Protein AF-A0A645F0Q7-F1 (afdb_monomer)

Radius of gyration: 25.44 Å; Cα contacts (8 Å, |Δi|>4): 23; chains: 1; bou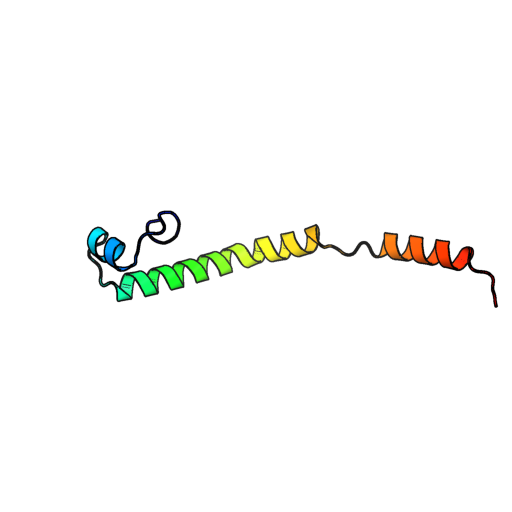nding box: 62×20×55 Å

Solvent-accessible surface area (backbone atoms only — not comparable to full-atom values): 4268 Å² total; per-residue (Å²): 97,60,64,83,70,66,64,44,53,51,64,61,50,16,66,76,68,74,45,58,44,70,56,46,53,53,50,53,52,50,51,54,50,53,51,51,61,68,43,42,64,63,46,56,55,50,49,53,64,75,68,54,81,63,56,68,60,50,51,52,51,51,52,56,51,59,74,69,50,79,89,129

Mean predicted aligned error: 8.98 Å

Foldseek 3Di:
DCCPPVVDQLVVVCVVVVHDSVCSVV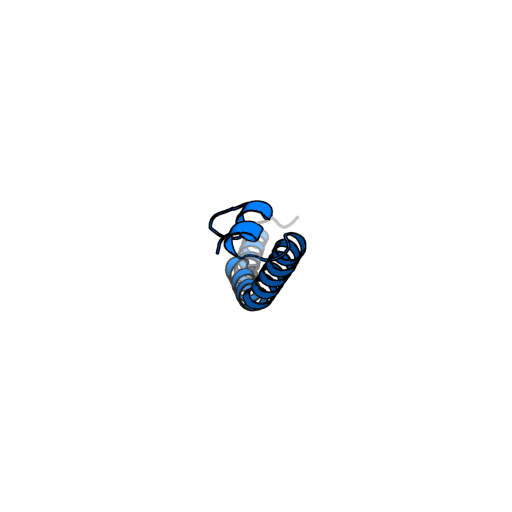VVVVVVVVVCVVCVVVVVVVCCVVPPDPVVVVVVVVVVVVVPDDDD

Nearest PDB structures (foldseek):
  6in7-assembly1_B  TM=9.008E-01  e=1.944E-01  Pseudomonas aeruginosa PAO1
  6dvb-assembly1_F  TM=9.611E-01  e=3.033E+00  Mycobacterium tuberculosis H37Rv
  3hug-assembly1_C  TM=8.813E-01  e=2.643E+00  Mycobacterium tuberculosis H37Rv
  1s7o-assembly1_C  TM=5.559E-01  e=3.727E+00  Streptococcus pyogenes serotype M3
  1xsv-assembly1_B  TM=3.730E-01  e=3.479E+00  Staphylococcus aureus

Organism: NCBI:txid1076179

InterPro domains:
  IPR013249 RNA polymerase sigma factor 70, region 4 type 2 [PF08281] (2-35)
  IPR013324 RNA polymerase sigma factor, region 3/4-like [SSF88659] (2-39)
  IPR036388 Winged helix-like DNA-binding domain superfamily [G3DSA:1.10.10.10] (1-42)

pLDDT: mean 91.04, std 8.22, range [62.16, 98.44]

Structure (mmCIF, N/CA/C/O backbone):
data_AF-A0A645F0Q7-F1
#
_entry.id   AF-A0A645F0Q7-F1
#
loop_
_atom_site.group_PDB
_atom_site.id
_atom_site.type_symbol
_atom_site.label_atom_id
_atom_site.label_alt_id
_atom_site.label_comp_id
_atom_site.label_asym_id
_atom_site.label_entity_id
_atom_site.label_seq_id
_atom_site.pdbx_PDB_ins_code
_atom_site.Cartn_x
_atom_site.Cartn_y
_atom_site.Cartn_z
_atom_site.occupancy
_atom_site.B_iso_or_equiv
_atom_site.auth_seq_id
_atom_site.auth_comp_id
_atom_site.auth_asym_id
_atom_site.auth_atom_id
_atom_site.pdbx_PDB_model_num
ATOM 1 N N . MET A 1 1 ? -14.519 7.293 4.609 1.00 75.44 1 MET A N 1
ATOM 2 C CA . MET A 1 1 ? -13.669 6.266 5.264 1.00 75.44 1 MET A CA 1
ATOM 3 C C . MET A 1 1 ? -12.990 6.911 6.468 1.00 75.44 1 MET A C 1
ATOM 5 O O . MET A 1 1 ? -11.950 7.528 6.292 1.00 75.44 1 MET A O 1
ATOM 9 N N . LEU A 1 2 ? -13.551 6.786 7.676 1.00 91.50 2 LEU A N 1
ATOM 10 C CA . LEU A 1 2 ? -13.106 7.592 8.829 1.00 91.50 2 LEU A CA 1
ATOM 11 C C . LEU A 1 2 ? -11.613 7.407 9.184 1.00 91.50 2 LEU A C 1
ATOM 13 O O . LEU A 1 2 ? -10.909 8.371 9.425 1.00 91.50 2 LEU A O 1
ATOM 17 N N . ARG A 1 3 ? -11.093 6.172 9.144 1.00 92.19 3 ARG A N 1
ATOM 18 C CA . ARG A 1 3 ? -9.666 5.881 9.417 1.00 92.19 3 ARG A CA 1
ATOM 19 C C . ARG A 1 3 ? -8.734 5.997 8.212 1.00 92.19 3 ARG A C 1
ATOM 21 O O . ARG A 1 3 ? -7.544 6.201 8.391 1.00 92.19 3 ARG A O 1
ATOM 28 N N . GLY A 1 4 ? -9.245 5.728 7.012 1.00 91.69 4 GLY A N 1
ATOM 29 C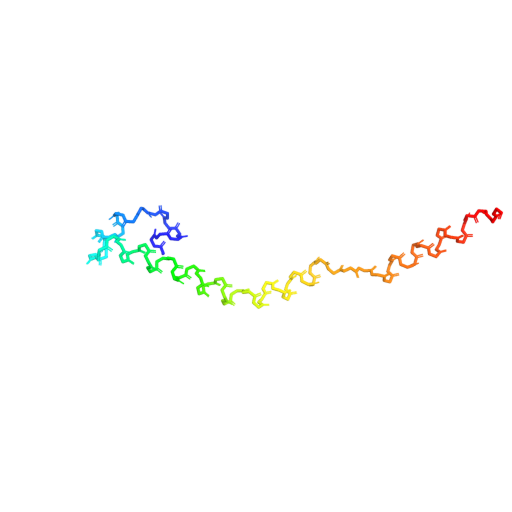 CA . GLY A 1 4 ? -8.422 5.571 5.806 1.00 91.69 4 GLY A CA 1
ATOM 30 C C . GLY A 1 4 ? -8.356 6.803 4.909 1.00 91.69 4 GLY A C 1
ATOM 31 O O . GLY A 1 4 ? -7.478 6.860 4.062 1.00 91.69 4 GLY A O 1
ATOM 32 N N . VAL A 1 5 ? -9.292 7.741 5.069 1.00 94.38 5 VAL A N 1
ATOM 33 C CA . VAL A 1 5 ? -9.384 8.970 4.263 1.00 94.38 5 VAL A CA 1
ATOM 34 C C . VAL A 1 5 ? -9.449 10.191 5.170 1.00 94.38 5 VAL A C 1
ATOM 36 O O . VAL A 1 5 ? -8.686 11.119 4.971 1.00 94.38 5 VAL A O 1
ATOM 39 N N . GLU A 1 6 ? -10.288 10.155 6.208 1.00 95.38 6 GLU A N 1
ATOM 40 C CA . GLU A 1 6 ? -10.409 11.272 7.165 1.00 95.38 6 GLU A CA 1
ATOM 41 C C . GLU A 1 6 ? -9.318 11.254 8.254 1.00 95.38 6 GLU A C 1
ATOM 43 O O . GLU A 1 6 ? -9.343 12.075 9.161 1.00 95.38 6 GLU A O 1
ATOM 48 N N . GLU A 1 7 ? -8.406 10.273 8.210 1.00 93.31 7 GLU A N 1
ATOM 49 C CA . GLU A 1 7 ? -7.269 10.104 9.135 1.00 93.31 7 GLU A CA 1
ATOM 50 C C . GLU A 1 7 ? -7.602 10.141 10.642 1.00 93.31 7 GLU A C 1
ATOM 52 O O . GLU A 1 7 ? -6.726 10.337 11.484 1.00 93.31 7 GLU A O 1
ATOM 57 N N . MET A 1 8 ? -8.855 9.869 11.011 1.00 97.38 8 MET A N 1
ATOM 58 C CA . MET A 1 8 ? -9.302 9.896 12.404 1.00 97.38 8 MET A CA 1
ATOM 59 C C . MET A 1 8 ? -8.629 8.802 13.241 1.00 97.38 8 MET A C 1
ATOM 61 O O . MET A 1 8 ? -8.314 7.707 12.758 1.00 97.38 8 MET A O 1
ATOM 65 N N . SER A 1 9 ? -8.465 9.048 14.539 1.00 97.88 9 SER A N 1
ATOM 66 C CA . SER A 1 9 ? -7.946 8.061 15.488 1.00 97.88 9 SER A CA 1
ATOM 67 C C . SER A 1 9 ? -8.914 6.883 15.685 1.00 97.88 9 SER A C 1
ATOM 69 O O . SER A 1 9 ? -10.086 6.917 15.309 1.00 97.88 9 SER A O 1
ATOM 71 N N . ALA A 1 10 ? -8.432 5.776 16.266 1.00 96.94 10 ALA A N 1
ATOM 72 C CA . ALA A 1 10 ? -9.309 4.626 16.520 1.00 96.94 10 ALA A CA 1
ATOM 73 C C . ALA A 1 10 ? -10.334 4.951 17.613 1.00 96.94 10 ALA A C 1
ATOM 75 O O . ALA A 1 10 ? -11.456 4.453 17.556 1.00 96.94 10 ALA A O 1
ATOM 76 N N . GLN A 1 11 ? -9.943 5.795 18.568 1.00 98.19 11 GLN A N 1
ATOM 77 C CA . GLN A 1 11 ? -10.774 6.300 19.650 1.00 98.19 11 GLN A CA 1
ATOM 78 C C . GLN A 1 11 ? -11.953 7.116 19.112 1.00 98.19 11 GLN A C 1
ATOM 80 O O . GLN A 1 11 ? -13.097 6.802 19.428 1.00 98.19 11 GLN A O 1
ATOM 85 N N . GLU A 1 12 ? -11.702 8.102 18.248 1.00 98.00 12 GLU A N 1
ATOM 86 C CA . GLU A 1 12 ? -12.769 8.933 17.667 1.00 98.00 12 GLU A CA 1
ATOM 87 C C . GLU A 1 12 ? -13.747 8.090 16.842 1.00 98.00 12 GLU A C 1
ATOM 89 O O . GLU A 1 12 ? -14.962 8.215 16.968 1.00 98.00 12 GLU A O 1
ATOM 94 N N . VAL A 1 13 ? -13.231 7.151 16.045 1.00 97.94 13 VAL A N 1
ATOM 95 C CA . VAL A 1 13 ? -14.080 6.256 15.248 1.00 97.94 13 VAL A CA 1
ATOM 96 C C . VAL A 1 13 ? -14.873 5.282 16.118 1.00 97.94 13 VAL A C 1
ATOM 98 O O . VAL A 1 13 ? -16.010 4.956 15.784 1.00 97.94 13 VAL A O 1
ATOM 101 N N . SER A 1 14 ? -14.300 4.822 17.231 1.00 98.25 14 SER A N 1
ATOM 102 C CA . SER A 1 14 ? -14.986 3.975 18.212 1.00 98.25 14 SER A CA 1
ATOM 103 C C . SER A 1 14 ? -16.189 4.692 18.821 1.00 98.25 14 SER A C 1
ATOM 105 O O . SER A 1 14 ? -17.244 4.0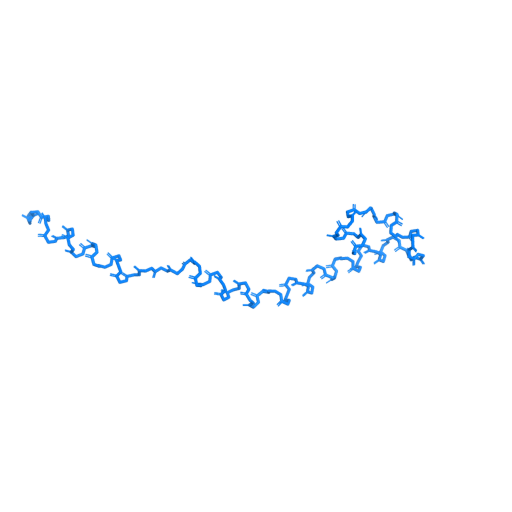78 18.957 1.00 98.25 14 SER A O 1
ATOM 107 N N . GLN A 1 15 ? -16.047 5.986 19.116 1.00 98.06 15 GLN A N 1
ATOM 108 C CA . GLN A 1 15 ? -17.132 6.823 19.627 1.00 98.06 15 GLN A CA 1
ATOM 109 C C . GLN A 1 15 ? -18.216 7.062 18.569 1.00 98.06 15 GLN A C 1
ATOM 111 O O . GLN A 1 15 ? -19.392 6.912 18.869 1.00 98.06 15 GLN A O 1
ATOM 116 N N . ILE A 1 16 ? -17.834 7.371 17.325 1.00 97.50 16 ILE A N 1
ATOM 117 C CA . ILE A 1 16 ? -18.784 7.647 16.230 1.00 97.50 16 ILE A CA 1
ATOM 118 C C . ILE A 1 16 ? -19.585 6.407 15.826 1.00 97.50 16 ILE A C 1
ATOM 120 O O . ILE A 1 16 ? -20.763 6.508 15.501 1.00 97.50 16 ILE A O 1
ATOM 124 N N . LEU A 1 17 ? -18.931 5.244 15.777 1.00 96.44 17 LEU A N 1
ATOM 125 C CA . LEU A 1 17 ? -19.537 3.995 15.306 1.00 96.44 17 LEU A CA 1
ATOM 126 C C . LEU A 1 17 ? -20.076 3.115 16.438 1.00 96.44 17 LEU A C 1
ATOM 128 O O . LEU A 1 17 ? -20.559 2.022 16.151 1.00 96.44 17 LEU A O 1
ATOM 132 N N . GLU A 1 18 ? -19.939 3.550 17.692 1.00 97.94 18 GLU A N 1
ATOM 13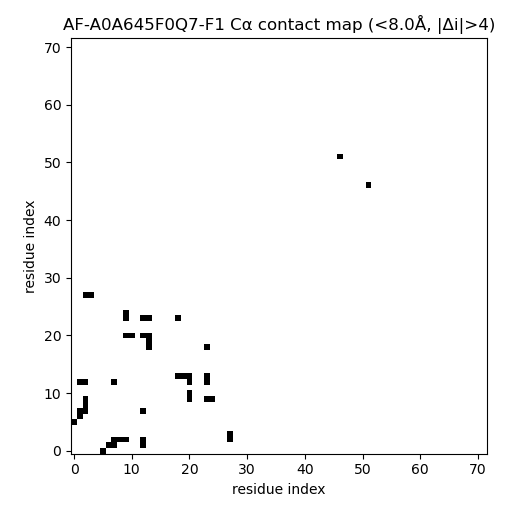3 C CA . GLU A 1 18 ? -20.388 2.833 18.893 1.00 97.94 18 GLU A CA 1
ATOM 134 C C . GLU A 1 18 ? -19.902 1.372 18.955 1.00 97.94 18 GLU A C 1
ATOM 136 O O . GLU A 1 18 ? -20.617 0.447 19.341 1.00 97.94 18 GLU A O 1
ATOM 141 N N . ILE A 1 19 ? -18.644 1.142 18.567 1.00 97.62 19 ILE A N 1
ATOM 142 C CA . ILE A 1 19 ? -18.000 -0.178 18.616 1.00 97.62 19 ILE A CA 1
ATOM 143 C C . ILE A 1 19 ? -16.689 -0.117 19.396 1.00 97.62 19 ILE A C 1
ATOM 145 O O . ILE A 1 19 ? -16.041 0.929 19.405 1.00 97.62 19 ILE A O 1
ATOM 149 N N . PRO A 1 20 ? -16.226 -1.232 19.996 1.00 98.44 20 PRO A N 1
ATOM 150 C CA . PRO A 1 20 ? -14.957 -1.249 20.714 1.00 98.44 20 PRO A CA 1
ATOM 151 C C . PRO A 1 20 ? -13.786 -0.787 19.845 1.00 98.44 20 PRO A C 1
ATOM 153 O O . PRO A 1 20 ? -13.664 -1.179 18.681 1.00 98.44 20 PRO A O 1
ATOM 156 N N . GLU A 1 21 ? -12.861 -0.030 20.431 1.00 98.06 21 GLU A N 1
ATOM 157 C CA . GLU A 1 21 ? -11.674 0.465 19.728 1.00 98.06 21 GLU A CA 1
ATOM 158 C C . GLU A 1 21 ? -10.835 -0.676 19.113 1.00 98.06 21 GLU A C 1
ATOM 160 O O . GLU A 1 21 ? -10.332 -0.574 17.990 1.00 98.06 21 GLU A O 1
ATOM 165 N N . ALA A 1 22 ? -10.744 -1.820 19.799 1.00 98.12 22 ALA A N 1
ATOM 166 C CA . ALA A 1 22 ? -10.102 -3.025 19.270 1.00 98.12 22 ALA A CA 1
ATOM 167 C C . ALA A 1 22 ? -10.775 -3.533 17.976 1.00 98.12 22 ALA A C 1
ATOM 169 O O . ALA A 1 22 ? -10.095 -3.967 17.038 1.00 98.12 22 ALA A O 1
ATOM 170 N N . THR A 1 23 ? -12.102 -3.425 17.878 1.00 98.12 23 THR A N 1
ATOM 171 C CA . THR A 1 23 ? -12.874 -3.780 16.679 1.00 98.12 23 THR A CA 1
ATOM 172 C C . THR A 1 23 ? -12.596 -2.807 15.536 1.00 98.12 23 THR A C 1
ATOM 174 O O . THR A 1 23 ? -12.432 -3.241 14.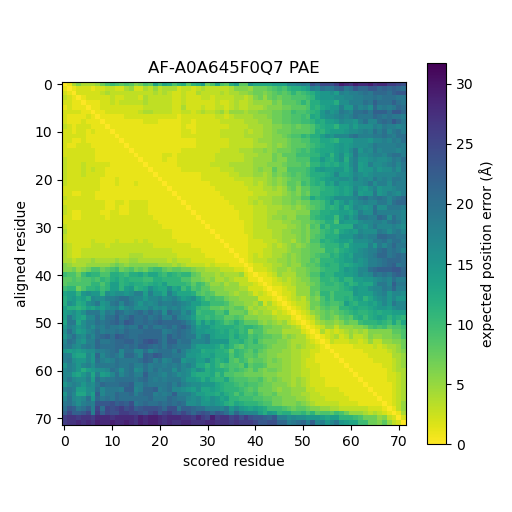397 1.00 98.12 23 THR A O 1
ATOM 177 N N . VAL A 1 24 ? -12.463 -1.505 15.818 1.00 98.06 24 VAL A N 1
ATOM 178 C CA . VAL A 1 24 ? -12.057 -0.505 14.811 1.00 98.06 24 VAL A CA 1
ATOM 179 C C . VAL A 1 24 ? -10.695 -0.865 14.215 1.00 98.06 24 VAL A C 1
ATOM 181 O O . VAL A 1 24 ? -10.545 -0.928 12.993 1.00 98.06 24 VAL A O 1
ATOM 184 N N . ARG A 1 25 ? -9.703 -1.157 15.068 1.00 97.44 25 ARG A N 1
ATOM 185 C CA . ARG A 1 25 ? -8.339 -1.507 14.637 1.00 97.44 25 ARG A CA 1
ATOM 186 C C . ARG A 1 25 ? -8.322 -2.770 13.775 1.00 97.44 25 ARG A C 1
ATOM 188 O O . ARG A 1 25 ? -7.725 -2.766 12.700 1.00 97.44 25 ARG A O 1
ATOM 195 N N . THR A 1 26 ? -9.004 -3.828 14.216 1.00 98.12 26 THR A N 1
ATOM 196 C CA . THR A 1 26 ? -9.047 -5.108 13.487 1.00 98.12 26 THR A CA 1
ATOM 197 C C . THR A 1 26 ? -9.816 -5.008 12.170 1.00 98.12 26 THR A C 1
ATOM 199 O O . THR A 1 26 ? -9.354 -5.544 11.163 1.00 98.12 26 THR A O 1
ATOM 202 N N . ARG A 1 27 ? -10.938 -4.275 12.125 1.00 97.44 27 ARG A N 1
ATOM 203 C CA . ARG A 1 27 ? -11.675 -4.014 10.876 1.00 97.44 27 ARG A CA 1
ATOM 204 C C . ARG A 1 27 ? -10.843 -3.207 9.885 1.00 97.44 27 ARG A C 1
ATOM 206 O O . ARG A 1 27 ? -10.782 -3.581 8.719 1.00 97.44 27 ARG A O 1
ATOM 213 N N . PHE A 1 28 ? -10.165 -2.150 10.337 1.00 96.94 28 PHE A N 1
ATOM 214 C CA . PHE A 1 28 ? -9.311 -1.341 9.465 1.00 96.94 28 PHE A CA 1
ATOM 215 C C . PHE A 1 28 ? -8.125 -2.139 8.907 1.00 96.94 28 PHE A C 1
ATOM 217 O O . PHE A 1 28 ? -7.831 -2.047 7.718 1.00 96.94 28 PHE A O 1
ATOM 224 N N . PHE A 1 29 ? -7.482 -2.965 9.740 1.00 97.06 29 PHE A N 1
ATOM 225 C CA . PHE A 1 29 ? -6.417 -3.864 9.295 1.00 97.06 29 PHE A CA 1
ATOM 226 C C . PHE A 1 29 ? -6.906 -4.821 8.198 1.00 97.06 29 PHE A C 1
ATOM 228 O O . PHE A 1 29 ? -6.310 -4.877 7.126 1.00 97.06 29 PHE A O 1
ATOM 235 N N . ARG A 1 30 ? -8.037 -5.507 8.424 1.00 97.62 30 ARG A N 1
ATOM 236 C CA . ARG A 1 30 ? -8.629 -6.424 7.434 1.00 97.62 30 ARG A CA 1
ATOM 237 C C . ARG A 1 30 ? -9.019 -5.708 6.144 1.00 97.62 30 ARG A C 1
ATOM 239 O O . ARG A 1 30 ? -8.745 -6.220 5.067 1.00 97.62 30 ARG A O 1
ATOM 246 N N . ALA A 1 31 ? -9.614 -4.519 6.244 1.00 96.06 31 ALA A N 1
ATOM 247 C CA . ALA A 1 31 ? -9.973 -3.711 5.081 1.00 96.06 31 ALA A CA 1
ATOM 248 C C . ALA A 1 31 ? -8.746 -3.356 4.227 1.00 96.06 31 ALA A C 1
ATOM 250 O O . ALA A 1 31 ? -8.799 -3.491 3.008 1.00 96.06 31 ALA A O 1
ATOM 251 N N . ARG A 1 32 ? -7.620 -2.974 4.850 1.00 94.31 32 ARG A N 1
ATOM 252 C CA . ARG A 1 32 ? -6.362 -2.721 4.127 1.00 94.31 32 ARG A CA 1
ATOM 253 C C . ARG A 1 32 ? -5.814 -3.969 3.438 1.00 94.31 32 ARG A C 1
ATOM 255 O O . ARG A 1 32 ? -5.325 -3.845 2.319 1.00 94.31 32 ARG A O 1
ATOM 262 N N . SER A 1 33 ? -5.884 -5.135 4.079 1.00 94.81 33 SER A N 1
ATOM 263 C CA . SER A 1 33 ? -5.453 -6.391 3.454 1.00 94.81 33 SER A CA 1
ATOM 264 C C . SER A 1 33 ? -6.310 -6.736 2.238 1.00 94.81 33 SER A C 1
ATOM 266 O O . SER A 1 33 ? -5.757 -6.948 1.168 1.00 94.81 33 SER A O 1
ATOM 268 N N . MET A 1 34 ? -7.640 -6.677 2.366 1.00 95.50 34 MET A N 1
ATOM 269 C CA . MET A 1 34 ? -8.561 -6.948 1.253 1.00 95.50 34 MET A CA 1
ATOM 270 C C . MET A 1 34 ? -8.360 -5.976 0.086 1.00 95.50 34 MET A C 1
ATOM 272 O O . MET A 1 34 ? -8.378 -6.389 -1.067 1.00 95.50 34 MET A O 1
ATOM 276 N N . LEU A 1 35 ? -8.124 -4.689 0.370 1.00 93.00 35 LEU A N 1
ATOM 277 C CA . LEU A 1 35 ? -7.800 -3.712 -0.672 1.00 93.00 35 LEU A CA 1
ATOM 278 C C . LEU A 1 35 ? -6.489 -4.055 -1.381 1.00 93.00 35 LEU A C 1
ATOM 280 O O . LEU A 1 35 ? -6.433 -4.007 -2.604 1.00 93.00 35 LEU A O 1
ATOM 284 N N . ARG A 1 36 ? -5.442 -4.418 -0.632 1.00 91.44 36 ARG A N 1
ATOM 285 C CA . ARG A 1 36 ? -4.157 -4.813 -1.220 1.00 91.44 36 ARG A CA 1
ATOM 286 C C . ARG A 1 36 ? -4.291 -6.069 -2.081 1.00 91.44 36 ARG A C 1
ATOM 288 O O . ARG A 1 36 ? -3.708 -6.096 -3.153 1.00 91.44 36 ARG A O 1
ATOM 295 N N . GLU A 1 37 ? -5.032 -7.073 -1.624 1.00 92.50 37 GLU A N 1
ATOM 296 C CA . GLU A 1 37 ? -5.288 -8.306 -2.382 1.00 92.50 37 GLU A CA 1
ATOM 297 C C . GLU A 1 37 ? -6.108 -8.038 -3.648 1.00 92.50 37 GLU A C 1
ATOM 299 O O . GLU A 1 37 ? -5.776 -8.549 -4.710 1.00 92.50 37 GLU A O 1
ATOM 304 N N . GLY A 1 38 ? -7.143 -7.195 -3.568 1.00 91.06 38 GLY A N 1
ATOM 305 C CA . GLY A 1 38 ? -7.937 -6.822 -4.741 1.00 91.06 38 GLY A CA 1
ATOM 306 C C . GLY A 1 38 ? -7.140 -6.024 -5.776 1.00 91.06 38 GLY A C 1
ATOM 307 O O . GLY A 1 38 ? -7.332 -6.212 -6.970 1.00 91.06 38 GLY A O 1
ATOM 308 N N . LEU A 1 39 ? -6.223 -5.164 -5.325 1.00 90.50 39 LEU A N 1
ATOM 309 C CA . LEU A 1 39 ? -5.386 -4.333 -6.196 1.00 90.50 39 LEU A CA 1
ATOM 310 C C . LEU A 1 39 ? -4.133 -5.047 -6.711 1.00 90.50 39 LEU A C 1
ATOM 312 O O . LEU A 1 39 ? -3.505 -4.541 -7.637 1.00 90.50 39 LEU A O 1
ATOM 316 N N . SER A 1 40 ? -3.715 -6.171 -6.117 1.00 87.75 40 SER A N 1
ATOM 317 C CA . SER A 1 40 ? -2.426 -6.779 -6.466 1.00 87.75 40 SER A CA 1
ATOM 318 C C . SER A 1 40 ? -2.384 -7.232 -7.921 1.00 87.75 40 SER A C 1
ATOM 320 O O . SER A 1 40 ? -1.390 -6.986 -8.587 1.00 87.75 40 SER A O 1
ATOM 322 N N . GLN A 1 41 ? -3.473 -7.811 -8.440 1.00 79.69 41 GLN A N 1
ATOM 323 C CA . GLN A 1 41 ? -3.539 -8.273 -9.832 1.00 79.69 41 GLN A CA 1
ATOM 324 C C . GLN A 1 41 ? -3.376 -7.121 -10.833 1.00 79.69 41 GLN A C 1
ATOM 326 O O . GLN A 1 41 ? -2.577 -7.218 -11.764 1.00 79.69 41 GLN A O 1
ATOM 331 N N . ASP A 1 42 ? -4.087 -6.016 -10.608 1.00 80.44 42 ASP A N 1
ATOM 332 C CA . ASP A 1 42 ? -4.012 -4.837 -11.474 1.00 80.44 42 ASP A CA 1
ATOM 333 C C . ASP A 1 42 ? -2.630 -4.173 -11.398 1.00 80.44 42 ASP A C 1
ATOM 335 O O . ASP A 1 42 ? -2.079 -3.740 -12.412 1.00 80.44 42 ASP A O 1
ATOM 339 N N . LEU A 1 43 ? -2.046 -4.116 -10.195 1.00 80.69 43 LEU A N 1
ATOM 340 C CA . LEU A 1 43 ? -0.714 -3.556 -9.979 1.00 80.69 43 LEU A CA 1
ATOM 341 C C . LEU A 1 43 ? 0.384 -4.415 -10.603 1.00 80.69 43 LEU A C 1
ATOM 343 O O . LEU A 1 43 ? 1.278 -3.850 -11.224 1.00 80.69 43 LEU A O 1
ATOM 347 N N . ASP A 1 44 ? 0.326 -5.739 -10.472 1.00 79.69 44 ASP A N 1
ATOM 348 C CA . ASP A 1 44 ? 1.322 -6.652 -11.042 1.00 79.69 44 ASP A CA 1
ATOM 349 C C . ASP A 1 44 ? 1.377 -6.517 -12.572 1.00 79.69 44 ASP A C 1
ATOM 351 O O . ASP A 1 44 ? 2.460 -6.413 -13.155 1.00 79.69 44 ASP A O 1
ATOM 355 N N . MET A 1 45 ? 0.211 -6.427 -13.222 1.00 76.94 45 MET A N 1
ATOM 356 C CA . MET A 1 45 ? 0.109 -6.173 -14.661 1.00 76.94 45 MET A CA 1
ATOM 357 C C . MET A 1 45 ? 0.672 -4.793 -15.033 1.00 76.94 45 MET A C 1
ATOM 359 O O . MET A 1 45 ? 1.524 -4.686 -15.914 1.00 76.94 45 MET A O 1
ATOM 363 N N . ALA A 1 46 ? 0.263 -3.739 -14.321 1.00 77.44 46 ALA A N 1
ATOM 364 C CA . ALA A 1 46 ? 0.726 -2.381 -14.594 1.00 77.44 46 ALA A CA 1
ATOM 365 C C . ALA A 1 46 ? 2.239 -2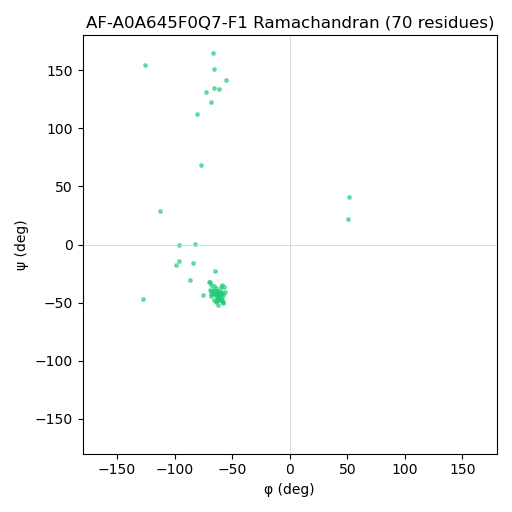.200 -14.364 1.00 77.44 46 ALA A C 1
ATOM 367 O O . ALA A 1 46 ? 2.891 -1.484 -15.120 1.00 77.44 46 ALA A O 1
ATOM 368 N N . LEU A 1 47 ? 2.816 -2.842 -13.342 1.00 77.19 47 LEU A N 1
ATOM 369 C CA . LEU A 1 47 ? 4.256 -2.823 -13.063 1.00 77.19 47 LEU A CA 1
ATOM 370 C C . LEU A 1 47 ? 5.049 -3.547 -14.152 1.00 77.19 47 LEU A C 1
ATOM 372 O O . LEU A 1 47 ? 6.083 -3.033 -14.582 1.00 77.19 47 LEU A O 1
ATOM 376 N N . SER A 1 48 ? 4.561 -4.704 -14.609 1.00 74.88 48 SER A N 1
ATOM 377 C CA . SER A 1 48 ? 5.169 -5.438 -15.723 1.00 74.88 48 SER A CA 1
ATOM 378 C C . SER A 1 48 ? 5.221 -4.585 -16.993 1.00 74.88 48 SER A C 1
ATOM 380 O O . SER A 1 48 ? 6.243 -4.559 -17.677 1.00 74.88 48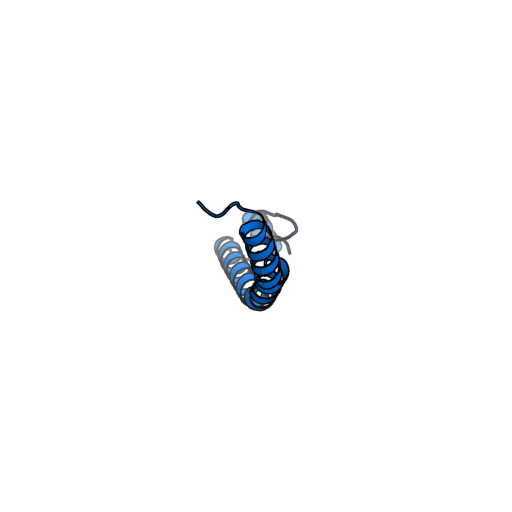 SER A O 1
ATOM 382 N N . ASP A 1 49 ? 4.153 -3.844 -17.288 1.00 76.75 49 ASP A N 1
ATOM 383 C CA . ASP A 1 49 ? 4.093 -2.988 -18.474 1.00 76.75 49 ASP A CA 1
ATOM 384 C C . ASP A 1 49 ? 4.914 -1.699 -18.322 1.00 76.75 49 ASP A C 1
ATOM 386 O O . ASP A 1 49 ? 5.645 -1.316 -19.236 1.00 76.75 49 ASP A O 1
ATOM 390 N N . ALA A 1 50 ? 4.838 -1.028 -17.168 1.00 80.12 50 ALA A N 1
ATOM 391 C CA . ALA A 1 50 ? 5.514 0.251 -16.938 1.00 80.12 50 ALA A CA 1
ATOM 392 C C . ALA A 1 50 ? 7.043 0.123 -16.842 1.00 80.12 50 ALA A C 1
ATOM 394 O O . ALA A 1 50 ? 7.763 1.042 -17.234 1.00 80.12 50 ALA A O 1
ATOM 395 N N . PHE A 1 51 ? 7.544 -1.005 -16.331 1.00 76.62 51 PHE A N 1
ATOM 396 C CA . PHE A 1 51 ? 8.977 -1.263 -16.153 1.00 76.62 51 PHE A CA 1
ATOM 397 C C . PHE A 1 51 ? 9.492 -2.378 -17.063 1.00 76.62 51 PHE A C 1
ATOM 399 O O . PHE A 1 51 ? 10.460 -3.066 -16.729 1.00 76.62 51 PHE A O 1
ATOM 406 N N . ASN A 1 52 ? 8.859 -2.557 -18.220 1.00 80.69 52 ASN A N 1
ATOM 407 C CA . ASN A 1 52 ? 9.242 -3.614 -19.137 1.00 80.69 52 ASN A CA 1
ATOM 408 C C . ASN A 1 52 ? 10.656 -3.376 -19.698 1.00 80.69 52 ASN A C 1
ATOM 410 O O . ASN A 1 52 ? 11.019 -2.264 -20.096 1.00 80.69 52 ASN A O 1
ATOM 414 N N . PHE A 1 53 ? 11.480 -4.424 -19.724 1.00 80.94 53 PHE A N 1
ATOM 415 C CA . PHE A 1 53 ? 12.840 -4.332 -20.249 1.00 80.94 53 PHE A CA 1
ATOM 416 C C . PHE A 1 53 ? 12.817 -4.423 -21.779 1.00 80.94 53 PHE A C 1
ATOM 418 O O . PHE A 1 53 ? 12.539 -5.478 -22.345 1.00 80.94 53 PHE A O 1
ATOM 425 N N . ASP A 1 54 ? 13.155 -3.325 -22.459 1.00 85.75 54 ASP A N 1
ATOM 426 C CA . ASP A 1 54 ? 13.252 -3.259 -23.926 1.00 85.75 54 ASP A CA 1
ATOM 427 C C . ASP A 1 54 ? 14.552 -3.922 -24.432 1.00 85.75 54 ASP A C 1
ATOM 429 O O . ASP A 1 54 ? 15.498 -3.276 -24.902 1.00 85.75 54 ASP A O 1
ATOM 433 N N . GLY A 1 55 ? 14.614 -5.248 -24.280 1.00 89.44 55 GLY A N 1
ATOM 434 C CA . GLY A 1 55 ? 15.776 -6.069 -24.612 1.00 89.44 55 GLY A CA 1
ATOM 435 C C . GLY A 1 55 ? 16.200 -5.956 -26.077 1.00 89.44 55 GLY A C 1
ATOM 436 O O . GLY A 1 55 ? 17.395 -5.921 -26.364 1.00 89.44 55 GLY A O 1
ATOM 437 N N . GLU A 1 56 ? 15.248 -5.798 -26.999 1.00 91.88 56 GLU A N 1
ATOM 438 C CA . GLU A 1 56 ? 15.524 -5.586 -28.426 1.00 91.88 56 GLU A CA 1
ATOM 439 C C . GLU A 1 56 ? 16.278 -4.276 -28.677 1.00 91.88 56 GLU A C 1
ATOM 441 O O . GLU A 1 56 ? 17.262 -4.234 -29.426 1.00 91.88 56 GLU A O 1
ATOM 446 N N . ARG A 1 57 ? 15.881 -3.186 -28.010 1.00 91.25 57 ARG A N 1
ATOM 447 C CA . ARG A 1 57 ? 16.629 -1.927 -28.073 1.00 91.25 57 ARG A CA 1
ATOM 448 C C . ARG A 1 57 ? 18.012 -2.061 -27.445 1.00 91.25 57 ARG A C 1
ATOM 450 O O . ARG A 1 57 ? 18.976 -1.553 -28.022 1.00 91.25 57 ARG A O 1
ATOM 457 N N . CYS A 1 58 ? 18.137 -2.751 -26.312 1.00 94.44 58 CYS A N 1
ATOM 458 C CA . CYS A 1 58 ? 19.437 -3.030 -25.699 1.00 94.44 58 CYS A CA 1
ATOM 459 C C . CYS A 1 58 ? 20.355 -3.818 -26.646 1.00 94.44 58 CYS A C 1
ATOM 461 O O . CYS A 1 58 ? 21.483 -3.388 -26.887 1.00 94.44 58 CYS A O 1
ATOM 463 N N . ASN A 1 59 ? 19.861 -4.897 -27.255 1.00 95.81 59 ASN A N 1
ATOM 464 C CA . ASN A 1 59 ? 20.602 -5.709 -28.222 1.00 95.81 59 ASN A CA 1
ATOM 465 C C . ASN A 1 59 ? 21.067 -4.877 -29.419 1.00 95.81 59 ASN A C 1
ATOM 467 O O . ASN A 1 59 ? 22.227 -4.955 -29.823 1.00 95.81 59 ASN A O 1
ATOM 471 N N . ARG A 1 60 ? 20.193 -4.012 -29.947 1.00 95.88 60 ARG A N 1
ATOM 472 C CA . ARG A 1 60 ? 20.530 -3.091 -31.040 1.00 95.88 60 ARG A CA 1
ATOM 473 C C . ARG A 1 60 ? 21.680 -2.159 -30.668 1.00 95.88 60 ARG A C 1
ATOM 475 O O . ARG A 1 60 ? 22.616 -2.003 -31.450 1.00 95.88 60 ARG A O 1
ATOM 482 N N . ILE A 1 61 ? 21.629 -1.557 -29.478 1.00 95.81 61 ILE A N 1
ATOM 483 C CA . ILE A 1 61 ? 22.692 -0.672 -28.980 1.00 95.81 61 ILE A CA 1
ATOM 484 C C . ILE A 1 61 ? 24.003 -1.453 -28.828 1.00 95.81 61 ILE A C 1
ATOM 486 O O . ILE A 1 61 ? 25.037 -1.001 -29.318 1.00 95.81 61 ILE A O 1
ATOM 490 N N . VAL A 1 62 ? 23.966 -2.635 -28.207 1.00 96.25 62 VAL A N 1
ATOM 491 C CA . VAL A 1 62 ? 25.152 -3.481 -27.994 1.00 96.25 62 VAL A CA 1
ATOM 492 C C . VAL A 1 62 ? 25.800 -3.878 -29.319 1.00 96.25 62 VAL A C 1
ATOM 494 O O . VAL A 1 62 ? 27.014 -3.731 -29.466 1.00 96.25 62 VAL A O 1
ATOM 497 N N . SER A 1 63 ? 25.013 -4.326 -30.299 1.00 96.56 63 SER A N 1
ATOM 498 C CA . SER A 1 63 ? 25.514 -4.685 -31.629 1.00 96.56 63 SER A CA 1
ATOM 49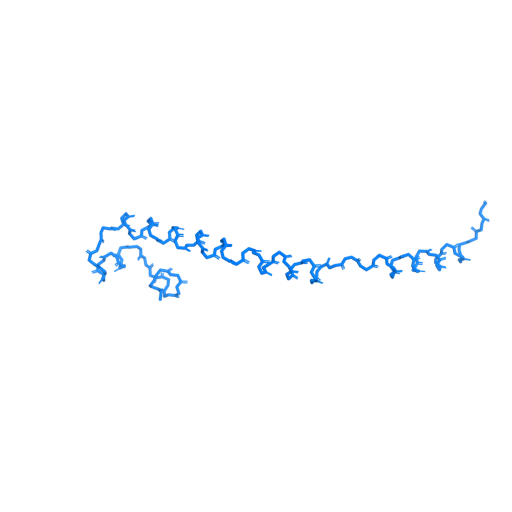9 C C . SER A 1 63 ? 26.170 -3.499 -32.336 1.00 96.56 63 SER A C 1
ATOM 501 O O . SER A 1 63 ? 27.262 -3.642 -32.884 1.00 96.56 63 SER A O 1
ATOM 503 N N . LEU A 1 64 ? 25.557 -2.311 -32.270 1.00 96.38 64 LEU A N 1
ATOM 504 C CA . LEU A 1 64 ? 26.119 -1.088 -32.855 1.00 96.38 64 LEU A CA 1
ATOM 505 C C . LEU A 1 64 ? 27.440 -0.681 -32.198 1.00 96.38 64 LEU A C 1
ATOM 507 O O . LEU A 1 64 ? 28.377 -0.296 -32.896 1.00 96.38 64 LEU A O 1
ATOM 511 N N . VAL A 1 65 ? 27.527 -0.761 -30.868 1.00 96.31 65 VAL A N 1
ATOM 512 C CA . VAL A 1 65 ? 28.763 -0.452 -30.139 1.00 96.31 65 VAL A CA 1
ATOM 513 C C . VAL A 1 65 ? 29.848 -1.466 -30.490 1.00 96.31 65 VAL A C 1
ATOM 515 O O . VAL A 1 65 ? 30.947 -1.063 -30.863 1.00 96.31 65 VAL A O 1
ATOM 518 N N . ARG A 1 66 ? 29.538 -2.770 -30.457 1.00 95.06 66 ARG A N 1
ATOM 519 C CA . ARG A 1 66 ? 30.479 -3.837 -30.837 1.00 95.06 66 ARG A CA 1
ATOM 520 C C . ARG A 1 66 ? 31.030 -3.658 -32.247 1.00 95.06 66 ARG A C 1
ATOM 522 O O . ARG A 1 66 ? 32.224 -3.838 -32.436 1.00 95.06 66 ARG A O 1
ATOM 529 N N . ALA A 1 67 ? 30.196 -3.265 -33.209 1.00 95.38 67 ALA A N 1
ATOM 530 C CA . ALA A 1 67 ? 30.625 -3.039 -34.588 1.00 95.38 67 ALA A CA 1
ATOM 531 C C . ALA A 1 67 ? 31.614 -1.867 -34.745 1.00 95.38 67 ALA A C 1
ATOM 533 O O . ALA A 1 67 ? 32.350 -1.816 -35.726 1.00 95.38 67 ALA A O 1
ATOM 534 N N . ARG A 1 68 ? 31.626 -0.917 -33.801 1.00 93.56 68 ARG A N 1
ATOM 535 C CA . ARG A 1 68 ? 32.510 0.261 -33.819 1.00 93.56 68 ARG A CA 1
ATOM 536 C C . ARG A 1 68 ? 33.781 0.083 -33.000 1.00 93.56 68 ARG A C 1
ATOM 538 O O . ARG A 1 68 ? 34.690 0.901 -33.120 1.00 93.56 68 ARG A O 1
ATOM 545 N N . LEU A 1 69 ? 33.838 -0.933 -32.142 1.00 93.75 69 LEU A N 1
ATOM 546 C CA . LEU A 1 69 ? 35.034 -1.205 -31.362 1.00 93.75 69 LEU A CA 1
ATOM 547 C C . LEU A 1 69 ? 36.112 -1.798 -32.281 1.00 93.75 69 LEU A C 1
ATOM 549 O O . LEU A 1 69 ? 35.822 -2.736 -33.027 1.00 93.75 69 LEU A O 1
ATOM 553 N N . PRO A 1 70 ? 37.352 -1.280 -32.240 1.00 83.50 70 PRO A N 1
ATOM 554 C CA . PRO A 1 70 ? 38.455 -1.898 -32.958 1.00 83.50 70 PRO A CA 1
ATOM 555 C C . PRO A 1 70 ? 38.669 -3.312 -32.416 1.00 83.50 70 PRO A C 1
ATOM 557 O O . PRO A 1 70 ? 38.680 -3.521 -31.199 1.00 83.50 70 PRO A O 1
ATOM 560 N N . GLN A 1 71 ? 38.822 -4.286 -33.314 1.00 75.31 71 GLN A N 1
ATOM 561 C CA . GLN A 1 71 ? 39.213 -5.629 -32.903 1.00 75.31 71 GLN A CA 1
ATOM 562 C C . GLN A 1 71 ? 40.655 -5.568 -32.403 1.00 75.31 71 GLN A C 1
ATOM 564 O O . GLN A 1 71 ? 41.536 -5.070 -33.106 1.00 75.31 71 GLN A O 1
ATOM 569 N N . ARG A 1 72 ? 40.849 -5.989 -31.155 1.00 62.16 72 ARG A N 1
ATOM 570 C CA . ARG A 1 72 ? 42.161 -6.135 -30.530 1.00 62.16 72 ARG A CA 1
ATOM 571 C C . ARG A 1 72 ? 42.729 -7.508 -30.833 1.00 62.16 72 ARG A C 1
ATOM 573 O O . ARG A 1 72 ? 41.929 -8.468 -30.788 1.00 62.16 72 ARG A O 1
#

Sequence (72 aa):
MLRGVEEMSAQEVSQILEIPEATVRTRFFRARSMLREGLSQDLDMALSDAFNFDGERCNRIVSLVRARLPQR

Secondary structure (DSSP, 8-state):
-TTTTS---HHHHHHHHTS-HHHHHHHHHHHHHHHHHHHHHHHHHHHHHHT---HHHHHHHHHHHHHHSPP-